Protein AF-A0A0P0Z275-F1 (afdb_monomer_lite)

pLDDT: mean 88.24, std 9.58, range [57.0, 96.12]

Radius of gyration: 12.03 Å; chains: 1; bounding box: 27×22×33 Å

Secondary structure (DSSP, 8-state):
--EEEEEEEEEETTEEEEEEEEEEETTS-HHHHHHHHHHHHHHHTTS---S-EEEEEEE--

Structure (mmCIF, N/CA/C/O backbone):
data_AF-A0A0P0Z275-F1
#
_entry.id   AF-A0A0P0Z275-F1
#
loop_
_atom_site.group_PDB
_atom_site.id
_atom_site.type_symbol
_atom_site.label_atom_id
_atom_site.label_alt_id
_atom_site.label_comp_id
_atom_site.label_asym_id
_atom_site.label_entity_id
_atom_site.label_seq_id
_atom_site.pdbx_PDB_ins_code
_atom_site.Cartn_x
_atom_site.Cartn_y
_atom_site.Cartn_z
_atom_site.occupancy
_atom_site.B_iso_or_equiv
_atom_site.auth_seq_id
_atom_site.auth_comp_id
_atom_site.auth_asym_id
_atom_site.auth_atom_id
_atom_site.pdbx_PDB_model_num
ATOM 1 N N . MET A 1 1 ? 14.320 -4.199 -17.625 1.00 69.88 1 MET A N 1
ATOM 2 C CA . MET A 1 1 ? 13.412 -4.084 -16.474 1.00 69.88 1 MET A CA 1
ATOM 3 C C . MET A 1 1 ? 12.182 -3.342 -16.954 1.00 69.88 1 MET A C 1
ATOM 5 O O . MET A 1 1 ? 12.347 -2.261 -17.510 1.00 69.88 1 MET A O 1
ATOM 9 N N . ALA A 1 2 ? 11.007 -3.968 -16.899 1.00 83.38 2 ALA A N 1
ATOM 10 C CA . ALA A 1 2 ? 9.760 -3.335 -17.317 1.00 83.38 2 ALA A CA 1
ATOM 11 C C . ALA A 1 2 ? 9.154 -2.620 -16.107 1.00 83.38 2 ALA A C 1
ATOM 13 O O . ALA A 1 2 ? 9.023 -3.235 -15.053 1.00 83.38 2 ALA A O 1
ATOM 14 N N . ILE A 1 3 ? 8.833 -1.335 -16.261 1.00 87.81 3 ILE A N 1
ATOM 15 C CA . ILE A 1 3 ? 8.066 -0.588 -15.263 1.00 87.81 3 ILE A CA 1
ATOM 16 C C . ILE A 1 3 ? 6.597 -0.928 -15.488 1.00 87.81 3 ILE A C 1
ATOM 18 O O . IL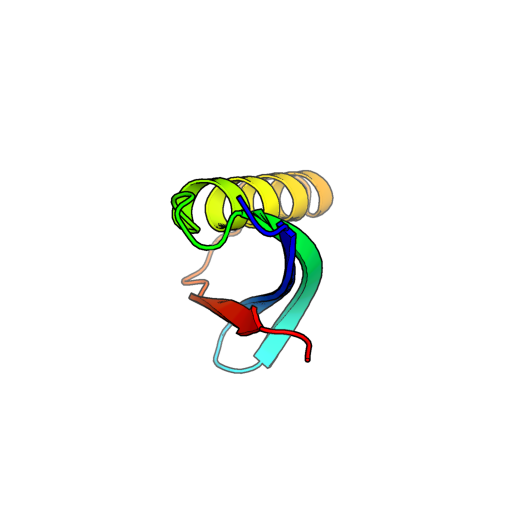E A 1 3 ? 6.109 -0.837 -16.617 1.00 87.81 3 ILE A O 1
ATOM 22 N N . VAL A 1 4 ? 5.916 -1.328 -14.423 1.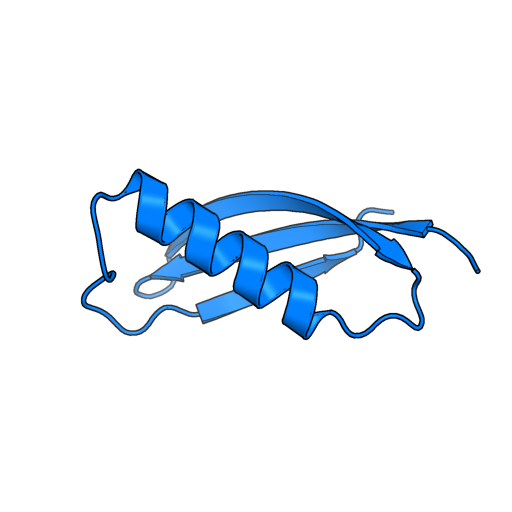00 92.50 4 VAL A N 1
ATOM 23 C CA . VAL A 1 4 ? 4.502 -1.690 -14.426 1.00 92.50 4 VAL A CA 1
ATOM 24 C C . VAL A 1 4 ? 3.771 -0.798 -13.431 1.00 92.50 4 VAL A C 1
ATOM 26 O O . VAL A 1 4 ? 4.304 -0.468 -12.375 1.00 92.50 4 VAL A O 1
ATOM 29 N N . GLY A 1 5 ? 2.568 -0.364 -13.805 1.00 93.31 5 GLY A N 1
ATOM 30 C CA . GLY A 1 5 ? 1.701 0.412 -12.928 1.00 93.31 5 GLY A CA 1
ATOM 31 C C . GLY A 1 5 ? 0.974 -0.493 -11.942 1.00 93.31 5 GLY A C 1
ATOM 32 O O . GLY A 1 5 ? 0.497 -1.573 -12.298 1.00 93.31 5 GLY A O 1
ATOM 33 N N . TYR A 1 6 ? 0.852 -0.029 -10.710 1.00 95.06 6 TYR A N 1
ATOM 34 C CA . TYR A 1 6 ? 0.144 -0.712 -9.645 1.00 95.06 6 TYR A CA 1
ATOM 35 C C . TYR A 1 6 ? -0.731 0.270 -8.881 1.00 95.06 6 TYR A C 1
ATOM 37 O O . TYR A 1 6 ? -0.413 1.447 -8.719 1.00 95.06 6 TYR A O 1
ATOM 45 N N . ARG A 1 7 ? -1.846 -0.239 -8.372 1.00 95.94 7 ARG A N 1
ATOM 46 C CA . ARG A 1 7 ? -2.738 0.489 -7.483 1.00 95.94 7 ARG A CA 1
ATOM 47 C C . ARG A 1 7 ? -2.619 -0.089 -6.086 1.00 95.94 7 ARG A C 1
ATOM 49 O O . ARG A 1 7 ? -2.885 -1.270 -5.878 1.00 95.94 7 ARG A O 1
ATOM 56 N N . ILE A 1 8 ? -2.217 0.747 -5.140 1.00 96.12 8 ILE A N 1
ATOM 57 C CA . ILE A 1 8 ? -2.059 0.417 -3.728 1.00 96.12 8 ILE A CA 1
ATOM 58 C C . ILE A 1 8 ? -3.332 0.829 -2.988 1.00 96.12 8 ILE A C 1
ATOM 60 O O . ILE A 1 8 ? -3.835 1.940 -3.149 1.00 96.12 8 ILE A O 1
ATOM 64 N N . PHE A 1 9 ? -3.839 -0.063 -2.144 1.00 95.50 9 PHE A N 1
ATOM 65 C CA . PHE A 1 9 ? -5.010 0.140 -1.302 1.00 95.50 9 PHE A CA 1
ATOM 66 C C . PHE A 1 9 ? -4.636 0.019 0.163 1.00 95.50 9 PHE A C 1
ATOM 68 O O . PHE A 1 9 ? -4.109 -1.016 0.580 1.00 95.50 9 PHE A O 1
ATOM 75 N N . ILE A 1 10 ? -5.023 1.016 0.949 1.00 93.50 10 ILE A N 1
ATOM 76 C CA . ILE A 1 10 ? -5.004 0.956 2.407 1.00 93.50 10 ILE A CA 1
ATOM 77 C C . ILE A 1 10 ? -6.441 0.741 2.864 1.00 93.50 10 ILE A C 1
ATOM 79 O O . ILE A 1 10 ? -7.330 1.542 2.559 1.00 93.50 10 ILE A O 1
ATOM 83 N N . ARG A 1 11 ? -6.677 -0.359 3.582 1.00 93.56 11 ARG A N 1
ATOM 84 C CA . ARG A 1 11 ? -7.987 -0.707 4.132 1.00 93.56 11 ARG A CA 1
ATOM 85 C C . ARG A 1 11 ? -7.997 -0.648 5.651 1.00 93.56 11 ARG A C 1
ATOM 87 O O . ARG A 1 11 ? -7.034 -1.066 6.294 1.00 93.56 11 ARG A O 1
ATOM 94 N N . LYS A 1 12 ? -9.116 -0.193 6.211 1.00 89.62 12 LYS A N 1
ATOM 95 C CA . LYS A 1 12 ? -9.423 -0.221 7.644 1.00 89.62 12 LYS A CA 1
ATOM 96 C C . LYS A 1 12 ? -10.774 -0.895 7.831 1.00 89.62 12 LYS A C 1
ATOM 98 O O . LYS A 1 12 ? -11.727 -0.516 7.165 1.00 89.62 12 LYS A O 1
ATOM 103 N N . ASP A 1 13 ? -10.840 -1.912 8.685 1.00 89.38 13 ASP A N 1
ATOM 104 C CA . ASP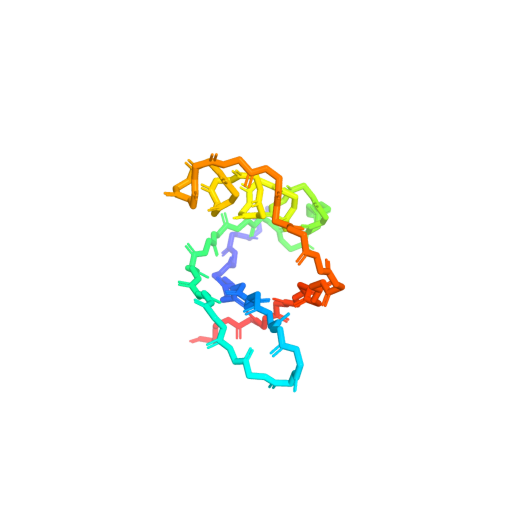 A 1 13 ? -12.085 -2.644 8.976 1.00 89.38 13 ASP A CA 1
ATOM 105 C C . ASP A 1 13 ? -12.801 -3.217 7.726 1.00 89.38 13 ASP A C 1
ATOM 107 O O . ASP A 1 13 ? -13.996 -3.494 7.747 1.00 89.38 13 ASP A O 1
ATOM 111 N N . GLY A 1 14 ? -12.056 -3.443 6.634 1.00 87.69 14 GLY A N 1
ATOM 112 C CA . GLY A 1 14 ? -12.571 -3.947 5.353 1.00 87.69 14 GLY A CA 1
ATOM 113 C C . GLY A 1 14 ? -12.854 -2.868 4.302 1.00 87.69 14 GLY A C 1
ATOM 114 O O . GLY A 1 14 ? -12.904 -3.193 3.116 1.00 87.69 14 GLY A O 1
ATOM 115 N N . ASP A 1 15 ? -12.936 -1.598 4.697 1.00 91.25 15 ASP A N 1
ATOM 116 C CA . ASP A 1 15 ? -13.188 -0.468 3.801 1.00 91.25 15 ASP A CA 1
ATOM 117 C C . ASP A 1 15 ? -11.889 0.156 3.287 1.00 91.25 15 ASP A C 1
ATOM 119 O O . ASP A 1 15 ? -10.907 0.271 4.020 1.00 91.25 15 ASP A O 1
ATOM 123 N N . ILE A 1 16 ? -11.876 0.586 2.023 1.00 93.19 16 ILE A N 1
ATOM 124 C CA . ILE A 1 16 ? -10.745 1.322 1.438 1.00 93.19 16 ILE A CA 1
ATOM 125 C C . ILE A 1 16 ? -10.769 2.749 1.985 1.00 93.19 16 ILE A C 1
ATOM 127 O O . ILE A 1 16 ? -11.680 3.517 1.687 1.00 93.19 16 ILE A O 1
ATOM 131 N N . VAL A 1 17 ? -9.752 3.101 2.770 1.00 91.62 17 VAL A N 1
ATOM 132 C CA . VAL A 1 17 ? -9.596 4.443 3.356 1.00 91.62 17 VAL A CA 1
ATOM 133 C C . VAL A 1 17 ? -8.642 5.321 2.556 1.00 91.62 17 VAL A C 1
ATOM 135 O O . VAL A 1 17 ? -8.719 6.544 2.644 1.00 91.62 17 VAL A O 1
ATOM 138 N N . HIS A 1 18 ? -7.752 4.708 1.774 1.00 92.19 18 HIS A N 1
ATOM 139 C CA . HIS A 1 18 ? -6.839 5.411 0.886 1.00 92.19 18 HIS A CA 1
ATOM 140 C C . HIS A 1 18 ? -6.445 4.527 -0.295 1.00 92.19 18 HIS A C 1
ATOM 142 O O . HIS A 1 18 ? -6.413 3.296 -0.196 1.00 92.19 18 HIS A O 1
ATOM 148 N N . MET A 1 19 ? -6.165 5.175 -1.419 1.00 94.81 19 MET A N 1
ATOM 149 C CA . MET A 1 19 ? -5.785 4.533 -2.664 1.00 94.81 19 MET A CA 1
ATOM 150 C C . MET A 1 19 ? -4.826 5.449 -3.413 1.00 94.81 19 MET A C 1
ATOM 152 O O . MET A 1 19 ? -5.144 6.618 -3.633 1.00 94.81 19 MET A O 1
ATOM 156 N N . VAL A 1 20 ? -3.692 4.898 -3.829 1.00 94.75 20 VAL A N 1
ATOM 157 C CA . VAL A 1 20 ? -2.671 5.604 -4.606 1.00 94.75 20 VAL A CA 1
ATOM 158 C C . VAL A 1 20 ? -2.190 4.712 -5.741 1.00 94.75 20 VAL A C 1
ATOM 160 O O . VAL A 1 20 ? -2.218 3.486 -5.636 1.00 94.75 20 VAL A O 1
ATOM 163 N N . GLU A 1 21 ? -1.799 5.323 -6.849 1.00 94.75 21 GLU A N 1
ATOM 164 C CA . GLU A 1 21 ? -1.168 4.625 -7.964 1.00 94.75 21 GLU A CA 1
ATOM 165 C C . GLU A 1 21 ? 0.330 4.896 -7.915 1.00 94.75 21 GLU A C 1
ATOM 167 O O . GLU A 1 21 ? 0.750 6.035 -7.713 1.00 94.75 21 GLU A O 1
ATOM 172 N N . ASP A 1 22 ? 1.121 3.846 -8.087 1.00 94.06 22 ASP A N 1
ATOM 173 C CA . ASP A 1 22 ? 2.575 3.929 -8.154 1.00 94.06 22 ASP A CA 1
ATOM 174 C C . ASP A 1 22 ? 3.089 2.964 -9.230 1.00 94.06 22 ASP A C 1
ATOM 176 O O . ASP A 1 22 ? 2.374 2.061 -9.672 1.00 94.06 22 ASP A O 1
ATOM 180 N N . ALA A 1 23 ? 4.301 3.187 -9.721 1.00 93.62 23 ALA A N 1
ATOM 181 C CA . ALA A 1 23 ? 4.869 2.411 -10.811 1.00 93.62 23 ALA A CA 1
ATOM 182 C C . ALA A 1 23 ? 6.297 1.991 -10.482 1.00 93.62 23 ALA A C 1
ATOM 184 O O . ALA A 1 23 ? 7.177 2.827 -10.286 1.00 93.62 23 ALA A O 1
ATOM 185 N N . TRP A 1 24 ? 6.533 0.683 -10.489 1.00 94.00 24 TRP A N 1
ATOM 186 C CA . TRP A 1 24 ? 7.831 0.102 -10.168 1.00 94.00 24 TRP A CA 1
ATOM 187 C C . TRP A 1 24 ? 8.161 -1.074 -11.077 1.00 94.00 24 TRP A C 1
ATOM 189 O O . TRP A 1 24 ? 7.352 -1.507 -11.904 1.00 94.00 24 TRP A O 1
ATOM 199 N N . ALA A 1 25 ? 9.397 -1.550 -10.990 1.00 93.12 25 ALA A N 1
ATOM 200 C CA . ALA A 1 25 ? 9.844 -2.673 -11.796 1.00 93.12 25 ALA A CA 1
ATOM 201 C C . ALA A 1 25 ? 9.254 -4.008 -11.306 1.00 93.12 25 ALA A C 1
ATOM 203 O O . ALA A 1 25 ? 9.199 -4.255 -10.111 1.00 93.12 25 ALA A O 1
ATOM 204 N N . GLU A 1 26 ? 8.865 -4.919 -12.206 1.00 88.75 26 GLU A N 1
ATOM 205 C CA . GLU A 1 26 ? 8.243 -6.202 -11.797 1.00 88.75 26 GLU A CA 1
ATOM 206 C C . GLU A 1 26 ? 9.106 -7.069 -10.858 1.00 88.75 26 GLU A C 1
ATOM 208 O O . GLU A 1 26 ? 8.576 -7.884 -10.106 1.00 88.75 26 GLU A O 1
ATOM 213 N N . ASP A 1 27 ? 10.428 -6.929 -10.920 1.00 91.62 27 ASP A N 1
ATOM 214 C CA . ASP A 1 27 ? 11.411 -7.621 -10.083 1.00 91.62 27 ASP A CA 1
ATOM 215 C C . ASP A 1 27 ? 11.838 -6.822 -8.840 1.00 91.62 27 ASP A C 1
ATOM 217 O O . ASP A 1 27 ? 12.609 -7.320 -8.015 1.00 91.62 27 ASP A O 1
ATOM 221 N N . GLU A 1 28 ? 11.334 -5.600 -8.684 1.00 92.44 28 GLU A N 1
ATOM 222 C CA . GLU A 1 28 ? 11.537 -4.782 -7.495 1.00 92.44 28 GLU A CA 1
ATOM 223 C C . GLU A 1 28 ? 10.657 -5.267 -6.338 1.00 92.44 28 GLU A C 1
ATOM 225 O O . GLU A 1 28 ? 9.590 -5.853 -6.526 1.00 92.44 28 GLU A O 1
ATOM 230 N N . ASN A 1 29 ? 11.127 -5.062 -5.106 1.00 91.31 29 ASN A N 1
ATOM 231 C CA . ASN A 1 29 ? 10.393 -5.495 -3.927 1.00 91.31 29 ASN A CA 1
ATOM 232 C C . ASN A 1 29 ? 9.190 -4.564 -3.689 1.00 91.31 29 ASN A C 1
ATOM 234 O O . ASN A 1 29 ? 9.397 -3.429 -3.252 1.00 91.31 29 ASN A O 1
ATOM 238 N N . PRO A 1 30 ? 7.942 -5.040 -3.857 1.00 91.88 30 PRO A N 1
ATOM 239 C CA . PRO A 1 30 ? 6.760 -4.199 -3.699 1.00 91.88 30 PRO A CA 1
ATOM 240 C C . PRO A 1 30 ? 6.630 -3.648 -2.274 1.00 91.88 30 PRO A C 1
ATOM 242 O O . PRO A 1 30 ? 6.049 -2.587 -2.087 1.00 91.88 30 PRO A O 1
ATOM 245 N N . ASN A 1 31 ? 7.203 -4.312 -1.261 1.00 92.31 31 ASN A N 1
ATOM 246 C CA . ASN A 1 31 ? 7.095 -3.869 0.130 1.00 92.31 31 ASN A CA 1
ATOM 247 C C . ASN A 1 31 ? 7.673 -2.467 0.367 1.00 92.31 31 ASN A C 1
ATOM 249 O O . ASN A 1 31 ? 7.191 -1.790 1.268 1.00 92.31 31 ASN A O 1
ATOM 253 N N . ALA A 1 32 ? 8.678 -2.036 -0.405 1.00 92.81 32 ALA A N 1
ATOM 254 C CA . ALA A 1 32 ? 9.206 -0.676 -0.299 1.00 92.81 32 ALA A CA 1
ATOM 255 C C . ALA A 1 32 ? 8.119 0.348 -0.667 1.00 92.81 32 ALA A C 1
ATOM 257 O O . ALA A 1 32 ? 7.777 1.195 0.147 1.00 92.81 32 ALA A O 1
ATOM 258 N N . HIS A 1 33 ? 7.474 0.155 -1.819 1.00 93.88 33 HIS A N 1
ATOM 259 C CA . HIS A 1 33 ? 6.376 0.998 -2.301 1.00 93.88 33 HIS A CA 1
ATOM 260 C C . HIS A 1 33 ? 5.161 0.984 -1.371 1.00 93.88 33 HIS A C 1
ATOM 262 O O . HIS A 1 33 ? 4.546 2.019 -1.124 1.00 93.88 33 HIS A O 1
ATOM 268 N N . LEU A 1 34 ? 4.810 -0.183 -0.818 1.00 93.44 34 LEU A N 1
ATOM 269 C CA . LEU A 1 34 ? 3.712 -0.275 0.147 1.00 93.44 34 LEU A CA 1
ATOM 270 C C . LEU A 1 34 ? 4.031 0.496 1.431 1.00 93.44 34 LEU A C 1
ATOM 272 O O . LEU A 1 34 ? 3.177 1.225 1.929 1.00 93.44 34 LEU A O 1
ATOM 276 N N . ASN A 1 35 ? 5.245 0.351 1.963 1.00 92.38 35 ASN A N 1
ATOM 277 C CA . ASN A 1 35 ? 5.653 1.085 3.157 1.00 92.38 35 ASN A CA 1
ATOM 278 C C . ASN A 1 35 ? 5.653 2.593 2.895 1.00 92.38 35 ASN A C 1
ATOM 280 O O . ASN A 1 35 ? 5.057 3.323 3.678 1.00 92.38 35 ASN A O 1
ATOM 284 N N . ASP A 1 36 ? 6.211 3.040 1.770 1.00 92.88 36 ASP A N 1
ATOM 285 C CA . ASP A 1 36 ? 6.235 4.455 1.389 1.00 92.88 36 ASP A CA 1
ATOM 286 C C . ASP A 1 36 ? 4.812 5.028 1.260 1.00 92.88 36 ASP A C 1
ATOM 288 O O . ASP A 1 36 ? 4.516 6.101 1.787 1.00 92.88 36 ASP A O 1
ATOM 292 N N . ALA A 1 37 ? 3.894 4.289 0.626 1.00 92.44 37 ALA A N 1
ATOM 293 C CA . ALA A 1 37 ? 2.488 4.679 0.517 1.00 92.44 37 ALA A CA 1
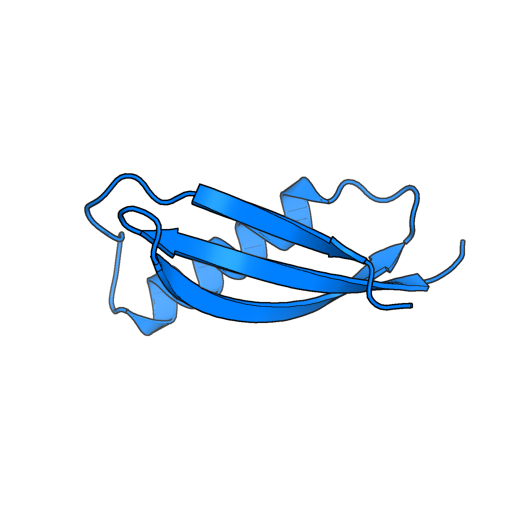ATOM 294 C C . ALA A 1 37 ? 1.790 4.749 1.886 1.00 92.44 37 ALA 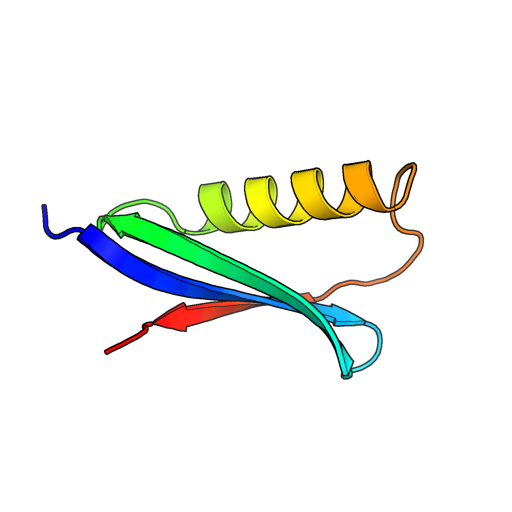A C 1
ATOM 296 O O . ALA A 1 37 ? 0.972 5.639 2.126 1.00 92.44 37 ALA A O 1
ATOM 297 N N . MET A 1 38 ? 2.107 3.821 2.793 1.00 90.06 38 MET A N 1
ATOM 298 C CA . MET A 1 38 ? 1.578 3.833 4.155 1.00 90.06 38 MET A CA 1
ATOM 299 C C . MET A 1 38 ? 2.124 5.016 4.957 1.00 90.06 38 MET A C 1
ATOM 301 O O . MET A 1 38 ? 1.335 5.731 5.564 1.00 90.06 38 MET A O 1
ATOM 305 N N . GLU A 1 39 ? 3.431 5.267 4.918 1.00 90.62 39 GLU A N 1
ATOM 306 C CA . GLU A 1 39 ? 4.070 6.389 5.613 1.00 90.62 39 GLU A CA 1
ATOM 307 C C . GLU A 1 39 ? 3.559 7.741 5.107 1.00 90.62 39 GLU A C 1
ATOM 309 O O . GLU A 1 39 ? 3.248 8.625 5.909 1.00 90.62 39 GLU A O 1
ATOM 314 N N . ALA A 1 40 ? 3.417 7.897 3.787 1.00 90.56 40 ALA A N 1
ATOM 315 C CA . ALA A 1 40 ? 2.856 9.102 3.186 1.00 90.56 40 ALA A CA 1
ATOM 316 C C . ALA A 1 40 ? 1.426 9.350 3.682 1.00 90.56 40 ALA A C 1
ATOM 318 O O . ALA A 1 40 ? 1.101 10.452 4.126 1.00 90.56 40 ALA A O 1
ATOM 319 N N . TRP A 1 41 ? 0.593 8.309 3.687 1.00 89.56 41 TRP A N 1
ATOM 320 C CA . TRP A 1 41 ? -0.769 8.404 4.194 1.00 89.56 41 TRP A CA 1
ATOM 321 C C . TRP A 1 41 ? -0.820 8.702 5.703 1.00 89.56 41 TRP A C 1
ATOM 323 O O . TRP A 1 41 ? -1.599 9.546 6.144 1.00 89.56 41 TRP A O 1
ATOM 333 N N . GLU A 1 42 ? 0.025 8.070 6.520 1.00 88.31 42 GLU A N 1
ATOM 334 C CA . GLU A 1 42 ? 0.109 8.361 7.959 1.00 88.31 42 GLU A CA 1
ATOM 335 C C . GLU A 1 42 ? 0.546 9.806 8.240 1.00 88.31 42 GLU A C 1
ATOM 337 O O . GLU A 1 42 ? 0.037 10.445 9.170 1.00 88.31 42 GLU A O 1
ATOM 342 N N . ALA A 1 43 ? 1.456 10.344 7.424 1.00 88.31 43 ALA A N 1
ATOM 343 C CA . ALA A 1 43 ? 1.881 11.735 7.502 1.00 88.31 43 ALA A CA 1
ATOM 344 C C . ALA A 1 43 ? 0.731 12.704 7.167 1.00 88.31 43 ALA A C 1
ATOM 346 O O . ALA A 1 43 ? 0.567 13.711 7.860 1.00 88.31 43 ALA A O 1
ATOM 347 N N . GLU A 1 44 ? -0.101 12.385 6.169 1.00 86.94 44 GLU A N 1
ATOM 348 C CA . GLU A 1 44 ? -1.299 13.167 5.820 1.00 86.94 44 GLU A CA 1
ATOM 349 C C . GLU A 1 44 ? -2.343 13.180 6.945 1.00 86.94 44 GLU A C 1
ATOM 351 O O . GLU A 1 44 ? -2.976 14.208 7.192 1.00 86.94 44 GLU A O 1
ATOM 356 N N . GLN A 1 45 ? -2.497 12.066 7.666 1.00 82.50 45 GLN A N 1
ATOM 357 C CA . GLN A 1 45 ? -3.465 11.944 8.761 1.00 82.50 45 GLN A CA 1
ATOM 358 C C . GLN A 1 45 ? -3.006 12.595 10.076 1.00 82.50 45 GLN A C 1
ATOM 360 O O . GLN A 1 45 ? -3.768 12.636 11.045 1.00 82.50 45 GLN A O 1
ATOM 365 N N . GLY A 1 46 ? -1.788 13.145 10.123 1.00 73.06 46 GLY A N 1
ATOM 366 C CA . GLY A 1 46 ? -1.266 13.848 11.294 1.00 73.06 46 GLY A CA 1
ATOM 367 C C . GLY A 1 46 ? -0.649 12.941 12.364 1.00 73.06 46 GLY A C 1
ATOM 368 O O . GLY A 1 46 ? -0.599 13.336 13.531 1.00 73.06 46 GLY A O 1
ATOM 369 N N . GLY A 1 47 ? -0.158 11.754 11.988 1.00 63.78 47 GLY A N 1
ATOM 370 C CA . GLY A 1 47 ? 0.581 10.843 12.869 1.00 63.78 47 GLY A CA 1
ATOM 371 C C . GLY A 1 47 ? -0.017 9.437 12.967 1.00 63.78 47 GLY A C 1
ATOM 372 O O . GLY A 1 47 ? -1.117 9.184 12.480 1.00 63.78 47 GLY A O 1
ATOM 373 N N . THR A 1 48 ? 0.745 8.533 13.605 1.00 59.34 48 THR A N 1
ATOM 374 C CA . THR A 1 48 ? 0.567 7.067 13.604 1.00 59.34 48 THR A CA 1
ATOM 375 C C . THR A 1 48 ? -0.892 6.651 13.655 1.00 59.34 48 THR A C 1
ATOM 377 O O . THR A 1 48 ? -1.602 6.895 14.639 1.00 59.34 48 THR A O 1
ATOM 380 N N . ALA A 1 49 ? -1.336 5.994 12.591 1.00 58.78 49 ALA A N 1
ATOM 381 C CA . ALA A 1 49 ? -2.713 5.596 12.467 1.00 58.78 49 ALA A CA 1
ATOM 382 C C . ALA A 1 49 ? -3.000 4.509 13.524 1.00 58.78 49 ALA A C 1
ATOM 384 O O . ALA A 1 49 ? -2.518 3.383 13.454 1.00 58.78 49 ALA A O 1
ATOM 385 N N . LEU A 1 50 ? -3.784 4.841 14.554 1.00 57.00 50 LEU A N 1
ATOM 386 C CA . LEU A 1 50 ? -4.169 3.886 15.598 1.00 57.00 50 LEU A CA 1
ATOM 387 C C . LEU A 1 50 ? -5.208 2.906 15.023 1.00 57.00 50 LEU A C 1
ATOM 389 O O . LEU A 1 50 ? -6.394 3.230 14.906 1.00 57.00 50 LEU A O 1
ATOM 393 N N . GLY A 1 51 ? -4.760 1.722 14.602 1.00 68.00 51 GLY A N 1
ATOM 394 C CA . GLY A 1 51 ? -5.623 0.653 14.092 1.00 68.00 51 GLY A CA 1
ATOM 395 C C . GLY A 1 51 ? -4.867 -0.402 13.282 1.00 68.00 51 GLY A C 1
ATOM 396 O O . GLY A 1 51 ? -3.747 -0.170 12.841 1.00 68.00 51 GLY A O 1
ATOM 397 N N . ALA A 1 52 ? -5.480 -1.571 13.086 1.00 78.88 52 ALA A N 1
ATOM 398 C CA . ALA A 1 52 ? -4.958 -2.579 12.168 1.00 78.88 52 ALA A CA 1
ATOM 399 C C . ALA A 1 52 ? -5.338 -2.191 10.732 1.00 78.88 52 ALA A C 1
ATOM 401 O O . ALA A 1 52 ? -6.495 -2.336 10.335 1.00 78.88 52 ALA A O 1
ATOM 402 N N . TYR A 1 53 ? -4.373 -1.679 9.972 1.00 87.44 53 TYR A N 1
ATOM 403 C CA . TYR A 1 53 ? -4.541 -1.401 8.548 1.00 87.44 53 TYR A CA 1
ATOM 404 C C . TYR A 1 53 ? -4.045 -2.576 7.721 1.00 87.44 53 TYR A C 1
ATOM 406 O O . TYR A 1 53 ? -3.063 -3.233 8.065 1.00 87.44 53 TYR A O 1
ATOM 414 N N . VAL A 1 54 ? -4.729 -2.832 6.612 1.00 91.88 54 VAL A N 1
ATOM 415 C CA . VAL A 1 54 ? -4.305 -3.817 5.621 1.00 91.88 54 VAL A CA 1
ATOM 416 C C . VAL A 1 54 ? -3.904 -3.066 4.368 1.00 91.88 54 VAL A C 1
ATOM 418 O O . VAL A 1 54 ? -4.743 -2.415 3.745 1.00 91.88 54 VAL A O 1
ATOM 421 N N . ILE A 1 55 ? -2.634 -3.178 3.997 1.00 93.31 55 ILE A N 1
ATOM 422 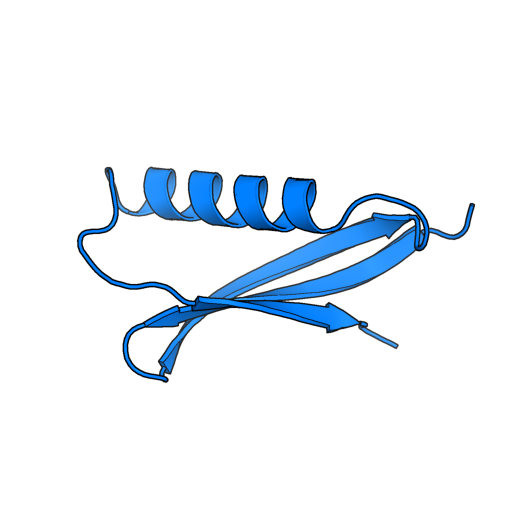C CA . ILE A 1 55 ? -2.128 -2.666 2.731 1.00 93.31 55 ILE A CA 1
ATOM 423 C C . ILE A 1 55 ? -2.034 -3.793 1.706 1.00 93.31 55 ILE A C 1
ATOM 425 O O . ILE A 1 55 ? -1.627 -4.913 2.012 1.00 93.31 55 ILE A O 1
ATOM 429 N N . SER A 1 56 ? -2.469 -3.512 0.487 1.00 94.88 56 SER A N 1
ATOM 430 C CA . SER A 1 56 ? -2.440 -4.454 -0.633 1.00 94.88 56 SER A CA 1
ATOM 431 C C . SER A 1 56 ? -2.251 -3.692 -1.934 1.00 94.88 56 SER A C 1
ATOM 433 O O . SER A 1 56 ? -2.516 -2.495 -1.967 1.00 94.88 56 SER A O 1
ATOM 435 N N . TYR A 1 57 ? -1.857 -4.375 -3.001 1.00 95.12 57 TYR A N 1
ATOM 436 C CA . TYR A 1 57 ? -1.725 -3.774 -4.321 1.00 95.12 57 TYR A CA 1
ATOM 437 C C . TYR A 1 57 ? -2.299 -4.685 -5.404 1.00 95.12 57 TYR A C 1
ATOM 439 O O . TYR A 1 57 ? -2.357 -5.904 -5.234 1.00 95.12 57 TYR A O 1
ATOM 447 N N . GLU A 1 58 ? -2.714 -4.087 -6.515 1.00 95.38 58 GLU A N 1
ATOM 448 C CA . GLU A 1 58 ? -3.073 -4.780 -7.751 1.00 95.38 58 GLU A CA 1
ATOM 449 C C . GLU A 1 58 ? -2.313 -4.174 -8.934 1.00 95.38 58 GLU A C 1
ATOM 451 O O . GLU A 1 58 ? -1.987 -2.988 -8.925 1.00 95.38 58 GLU A O 1
ATOM 456 N N . ARG A 1 59 ? -2.015 -4.985 -9.950 1.00 93.62 59 ARG A N 1
ATOM 457 C CA . ARG A 1 59 ? -1.436 -4.503 -11.209 1.00 93.62 59 ARG A CA 1
ATOM 458 C C . ARG A 1 59 ? -2.506 -3.771 -12.015 1.00 93.62 59 ARG A C 1
ATOM 460 O O . ARG A 1 59 ? -3.636 -4.242 -12.096 1.00 93.62 59 ARG A O 1
ATOM 467 N N . ILE A 1 60 ? -2.126 -2.660 -12.631 1.00 91.62 60 ILE A N 1
ATOM 468 C CA . ILE A 1 60 ? -2.942 -1.949 -13.613 1.00 91.62 60 ILE A CA 1
ATOM 469 C C . ILE A 1 60 ? -2.484 -2.436 -14.996 1.00 91.62 60 ILE A C 1
ATOM 471 O O . ILE A 1 60 ? -1.320 -2.246 -15.357 1.00 91.62 60 ILE A O 1
ATOM 475 N N . ASP A 1 61 ? -3.366 -3.137 -15.712 1.00 77.00 61 ASP A N 1
ATOM 476 C CA . ASP A 1 61 ? -3.149 -3.591 -17.098 1.00 77.00 61 ASP A CA 1
ATOM 477 C C . ASP A 1 61 ? -3.225 -2.444 -18.121 1.00 77.00 61 ASP A C 1
ATOM 479 O O . ASP A 1 61 ? -4.082 -1.541 -17.954 1.00 77.00 61 ASP A O 1
#

Sequence (61 aa):
MAIVGYRIFIRKDGDIVHMVEDAWAEDENPNAHLNDAMEAWEAEQGGTALGAYVISYERID

Foldseek 3Di:
DDKFKKKKFKDAPRDTPDIDIDIDDPPDDCVVVQVVVVVVVQVVVPHDDPGDIDMDMDTDD

Organism: NCBI:txid424757